Protein AF-A0A0W7W5K2-F1 (afdb_monomer_lite)

pLDDT: mean 87.2, std 9.19, range [59.47, 97.81]

Sequence (78 aa):
MSITLDEDLQEFVRTQAGRGGFTTPDQYVSDLIREQQTIELARQELNEMIHEGLAASDSALSHEEVLADLRTRARAAQ

Structure (mmCIF, N/CA/C/O backbone):
data_AF-A0A0W7W5K2-F1
#
_entry.id   AF-A0A0W7W5K2-F1
#
loop_
_atom_site.group_PDB
_atom_site.id
_atom_site.type_symbol
_atom_site.label_atom_id
_atom_site.label_alt_id
_atom_site.label_comp_id
_atom_site.label_asym_id
_atom_site.label_entity_id
_atom_site.label_seq_id
_atom_site.pdbx_PDB_ins_code
_atom_site.Cartn_x
_atom_site.Cartn_y
_atom_site.Cartn_z
_atom_site.occupancy
_atom_site.B_iso_or_equiv
_atom_site.auth_seq_id
_atom_site.auth_comp_id
_atom_site.auth_asym_id
_atom_site.auth_atom_id
_atom_site.pdbx_PDB_model_num
ATOM 1 N N . MET A 1 1 ? -12.023 13.034 12.042 1.00 68.00 1 MET A N 1
ATOM 2 C CA . MET A 1 1 ? -13.028 12.522 11.085 1.00 68.00 1 MET A CA 1
ATOM 3 C C . MET A 1 1 ? -13.745 11.363 11.753 1.00 68.00 1 MET A C 1
ATOM 5 O O . MET A 1 1 ? -13.075 10.632 12.467 1.00 68.00 1 MET A O 1
ATOM 9 N N . SER A 1 2 ? -15.061 11.223 11.581 1.00 76.75 2 SER A N 1
ATOM 10 C CA . SER A 1 2 ? -15.816 10.066 12.080 1.00 76.75 2 SER A CA 1
ATOM 11 C C . SER A 1 2 ? -16.304 9.268 10.877 1.00 76.75 2 SER A C 1
ATOM 13 O O . SER A 1 2 ? -16.874 9.851 9.956 1.00 76.75 2 SER A O 1
ATOM 15 N N . ILE A 1 3 ? -16.003 7.973 10.857 1.00 80.06 3 ILE A N 1
ATOM 16 C CA . ILE A 1 3 ? -16.445 7.037 9.824 1.00 80.06 3 ILE A CA 1
ATOM 17 C C . ILE A 1 3 ? -17.437 6.105 10.504 1.00 80.06 3 ILE A C 1
ATOM 19 O O . ILE A 1 3 ? -17.126 5.527 11.545 1.00 80.06 3 ILE A O 1
ATOM 23 N N . THR A 1 4 ? -18.629 5.975 9.936 1.00 87.94 4 THR A N 1
ATOM 24 C CA . THR A 1 4 ? -19.615 5.011 10.417 1.00 87.94 4 THR A CA 1
ATOM 25 C C . THR A 1 4 ? -19.442 3.720 9.638 1.00 87.94 4 THR A C 1
ATOM 27 O O . THR A 1 4 ? -19.458 3.726 8.411 1.00 87.94 4 THR A O 1
ATOM 30 N N . LEU A 1 5 ? -19.242 2.631 10.371 1.00 87.56 5 LEU A N 1
ATOM 31 C CA . LEU A 1 5 ? -19.150 1.282 9.832 1.00 87.56 5 LEU A CA 1
ATOM 32 C C . LEU A 1 5 ? -20.418 0.519 10.205 1.00 87.56 5 LEU A C 1
ATOM 34 O O . LEU A 1 5 ? -20.940 0.711 11.308 1.00 87.56 5 LEU A O 1
ATOM 38 N N . ASP A 1 6 ? -20.868 -0.365 9.322 1.00 94.94 6 ASP A N 1
ATOM 39 C CA . ASP A 1 6 ? -21.921 -1.328 9.636 1.00 94.94 6 ASP A CA 1
ATOM 40 C C . ASP A 1 6 ? -21.484 -2.283 10.755 1.00 94.94 6 ASP A C 1
ATOM 42 O O . ASP A 1 6 ? -20.292 -2.458 11.024 1.00 94.94 6 ASP A O 1
ATOM 46 N N . GLU A 1 7 ? -22.454 -2.902 11.422 1.00 92.25 7 GLU A N 1
ATOM 47 C CA . GLU A 1 7 ? -22.228 -3.693 12.638 1.00 92.25 7 GLU A CA 1
ATOM 48 C C . GLU A 1 7 ? -21.235 -4.848 12.416 1.00 92.25 7 GLU A C 1
ATOM 50 O O . GLU A 1 7 ? -20.300 -5.021 13.204 1.00 92.25 7 GLU A O 1
ATOM 55 N N . ASP A 1 8 ? -21.349 -5.545 11.282 1.00 94.50 8 ASP A N 1
ATOM 56 C CA . ASP A 1 8 ? -20.433 -6.619 10.878 1.00 94.50 8 ASP A CA 1
ATOM 57 C C . ASP A 1 8 ? -18.985 -6.120 10.718 1.00 94.50 8 ASP A C 1
ATOM 59 O O . ASP A 1 8 ? -18.027 -6.766 11.154 1.00 94.50 8 ASP A O 1
ATOM 63 N N . LEU A 1 9 ? -18.813 -4.934 10.127 1.00 92.00 9 LEU A N 1
ATOM 64 C CA . LEU A 1 9 ? -17.505 -4.305 9.931 1.00 92.00 9 LEU A CA 1
ATOM 65 C C . LEU A 1 9 ? -16.908 -3.824 11.255 1.00 92.00 9 LEU A C 1
ATOM 67 O O . LEU A 1 9 ? -15.702 -3.962 11.466 1.00 92.00 9 LEU A O 1
ATOM 71 N N . GLN A 1 10 ? -17.729 -3.296 12.165 1.00 91.62 10 GLN A N 1
ATOM 72 C CA . GLN A 1 10 ? -17.268 -2.911 13.500 1.00 91.62 10 GLN A CA 1
ATOM 73 C C . GLN A 1 10 ? -16.747 -4.118 14.282 1.00 91.62 10 GLN A C 1
ATOM 75 O O . GLN A 1 10 ? -15.692 -4.029 14.915 1.00 91.62 10 GLN A O 1
ATOM 80 N N . GLU A 1 11 ? -17.459 -5.245 14.234 1.00 92.44 11 GLU A N 1
ATOM 81 C CA . GLU A 1 11 ? -17.040 -6.469 14.919 1.00 92.44 11 GLU A CA 1
ATOM 82 C C . GLU A 1 11 ? -15.759 -7.051 14.318 1.00 92.44 11 GLU A C 1
ATOM 84 O O . GLU A 1 11 ? -14.840 -7.440 15.049 1.00 92.44 11 GLU A O 1
ATOM 89 N N . PHE A 1 12 ? -15.647 -7.026 12.988 1.00 92.25 12 PHE A N 1
ATOM 90 C CA . PHE A 1 12 ? -14.419 -7.396 12.297 1.00 92.25 12 PHE A CA 1
ATOM 91 C C . PHE A 1 12 ? -13.234 -6.536 12.754 1.00 92.25 12 PHE A C 1
ATOM 93 O O . PHE A 1 12 ? -12.214 -7.078 13.183 1.00 92.25 12 PHE A O 1
ATOM 100 N N . VAL A 1 13 ? -13.372 -5.207 12.726 1.00 92.00 13 VAL A N 1
ATOM 101 C CA . VAL A 1 13 ? -12.310 -4.275 13.135 1.00 92.00 13 VAL A CA 1
ATOM 102 C C . VAL A 1 13 ? -11.912 -4.499 14.597 1.00 92.00 13 VAL A C 1
ATOM 104 O O . VAL A 1 13 ? -10.719 -4.569 14.893 1.00 92.00 13 VAL A O 1
ATOM 107 N N . ARG A 1 14 ? -12.878 -4.671 15.513 1.00 89.62 14 ARG A N 1
ATOM 108 C CA . ARG A 1 14 ? -12.595 -4.985 16.927 1.00 89.62 14 ARG A CA 1
ATOM 109 C C . ARG A 1 14 ? -11.792 -6.276 17.072 1.00 89.62 14 ARG A C 1
ATOM 111 O O . ARG A 1 14 ? -10.793 -6.301 17.792 1.00 89.62 14 ARG A O 1
ATOM 118 N N . THR A 1 15 ? -12.198 -7.326 16.362 1.00 91.25 15 THR A N 1
ATOM 119 C CA . THR A 1 15 ? -11.521 -8.628 16.390 1.00 91.25 15 THR A CA 1
ATOM 120 C C . THR A 1 15 ? -10.087 -8.530 15.875 1.00 91.25 15 THR A C 1
ATOM 122 O O . THR A 1 15 ? -9.177 -9.091 16.486 1.00 91.25 15 THR A O 1
ATOM 125 N N . GLN A 1 16 ? -9.860 -7.819 14.767 1.00 89.75 16 GLN A N 1
ATOM 126 C CA . GLN A 1 16 ? -8.521 -7.668 14.192 1.00 89.75 16 GLN A CA 1
ATOM 127 C C .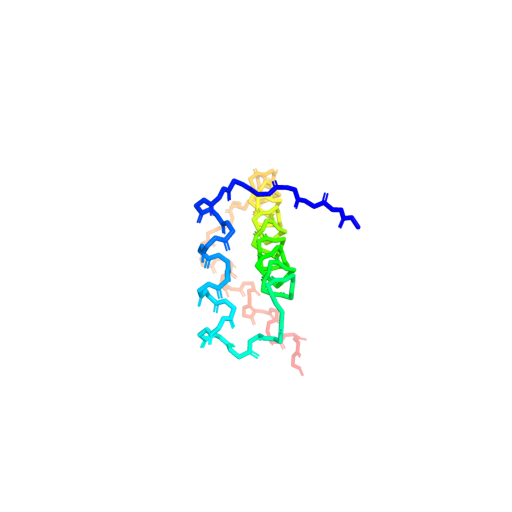 GLN A 1 16 ? -7.616 -6.799 15.068 1.00 89.75 16 GLN A C 1
ATOM 129 O O . GLN A 1 16 ? -6.478 -7.188 15.342 1.00 89.75 16 GLN A O 1
ATOM 134 N N . ALA A 1 17 ? -8.135 -5.685 15.594 1.00 88.88 17 ALA A N 1
ATOM 135 C CA . ALA A 1 17 ? -7.394 -4.821 16.509 1.00 88.88 17 ALA A CA 1
ATOM 136 C C . ALA A 1 17 ? -6.904 -5.594 17.748 1.00 88.88 17 ALA A C 1
ATOM 138 O O . ALA A 1 17 ? -5.739 -5.475 18.128 1.00 88.88 17 ALA A O 1
ATOM 139 N N . GLY A 1 18 ? -7.753 -6.465 18.311 1.00 84.12 18 GLY A N 1
ATOM 140 C CA . GLY A 1 18 ? -7.403 -7.315 19.453 1.00 84.12 18 GLY A CA 1
ATOM 141 C C . GLY A 1 18 ? -6.365 -8.408 19.159 1.00 84.12 18 GLY A C 1
ATOM 142 O O . GLY A 1 18 ? -5.706 -8.881 20.081 1.00 84.12 18 GLY A O 1
ATOM 143 N N . ARG A 1 19 ? -6.188 -8.811 17.893 1.00 82.88 19 ARG A N 1
ATOM 144 C CA . ARG A 1 19 ? -5.197 -9.825 17.480 1.00 82.88 19 ARG A CA 1
ATOM 145 C C . ARG A 1 19 ? -3.840 -9.225 17.112 1.00 82.88 19 ARG A C 1
ATOM 147 O O . ARG A 1 19 ? -2.824 -9.889 17.289 1.00 82.88 19 ARG A O 1
ATOM 154 N N . GLY A 1 20 ? -3.825 -8.002 16.583 1.00 69.50 20 GLY A N 1
ATOM 155 C CA . GLY A 1 20 ? -2.648 -7.396 15.950 1.00 69.50 20 GLY A CA 1
ATOM 156 C C . GLY A 1 20 ? -1.782 -6.498 16.838 1.00 69.50 20 GLY A C 1
ATOM 157 O O . GLY A 1 20 ? -0.893 -5.833 16.322 1.00 69.50 20 GLY A O 1
ATOM 158 N N . GLY A 1 21 ? -2.025 -6.444 18.151 1.00 78.94 21 GLY A N 1
ATOM 159 C CA . GLY A 1 21 ? -1.275 -5.556 19.051 1.00 78.94 21 GLY A CA 1
ATOM 160 C C . GLY A 1 21 ? -1.636 -4.071 18.909 1.00 78.94 21 GLY A C 1
ATOM 161 O O . GLY A 1 21 ? -0.886 -3.210 19.365 1.00 78.94 21 GLY A O 1
ATOM 162 N N . PHE A 1 22 ? -2.779 -3.761 18.292 1.00 84.56 22 PHE A N 1
ATOM 163 C CA . PHE A 1 22 ? -3.288 -2.397 18.191 1.00 84.56 22 PHE A CA 1
ATOM 164 C C . PHE A 1 22 ? -3.907 -1.966 19.522 1.00 84.56 22 PHE A C 1
ATOM 166 O O . PHE A 1 22 ? -4.569 -2.753 20.197 1.00 84.56 22 PHE A O 1
ATOM 173 N N . THR A 1 23 ? -3.726 -0.696 19.894 1.00 81.31 23 THR A N 1
ATOM 174 C CA . THR A 1 23 ? -4.273 -0.177 21.162 1.00 81.31 23 THR A CA 1
ATOM 175 C C . THR A 1 23 ? -5.760 0.154 21.027 1.00 81.31 23 THR A C 1
ATOM 177 O O . THR A 1 23 ? -6.509 0.068 21.999 1.00 81.31 23 THR A O 1
ATOM 180 N N . THR A 1 24 ? -6.205 0.523 19.819 1.00 88.12 24 THR A N 1
ATOM 181 C CA . THR A 1 24 ? -7.601 0.862 19.522 1.00 88.12 24 THR A CA 1
ATOM 182 C C . THR A 1 24 ? -8.034 0.379 18.127 1.00 88.12 24 THR A C 1
ATOM 184 O O . THR A 1 24 ? -7.207 0.298 17.214 1.00 88.12 24 THR A O 1
ATOM 187 N N . PRO A 1 25 ? -9.340 0.113 17.925 1.00 88.50 25 PRO A N 1
ATOM 188 C CA . PRO A 1 25 ? -9.953 -0.097 16.608 1.00 88.50 25 PRO A CA 1
ATOM 189 C C . PRO A 1 25 ? -9.594 0.980 15.572 1.00 88.50 25 PRO A C 1
ATOM 191 O O . PRO A 1 25 ? -9.267 0.666 14.431 1.00 88.50 25 PRO A O 1
ATOM 194 N N . ASP A 1 26 ? -9.590 2.249 15.983 1.00 89.25 26 ASP A N 1
ATOM 195 C CA . ASP A 1 26 ? -9.289 3.381 15.099 1.00 89.25 26 ASP A CA 1
ATOM 196 C C . ASP A 1 26 ? -7.841 3.370 14.601 1.00 89.25 26 ASP A C 1
ATOM 198 O O . ASP A 1 26 ? -7.567 3.784 13.471 1.00 89.25 26 ASP A O 1
ATOM 202 N N . GLN A 1 27 ? -6.908 2.881 15.425 1.00 88.88 27 GLN A N 1
ATOM 203 C CA . GLN A 1 27 ? -5.515 2.721 15.023 1.00 88.88 27 GLN A CA 1
ATOM 204 C C . GLN A 1 27 ? -5.388 1.666 13.920 1.00 88.88 27 GLN A C 1
ATOM 206 O O . GLN A 1 27 ? -4.758 1.931 12.901 1.00 88.88 27 GLN A O 1
ATOM 211 N N . TYR A 1 28 ? -6.068 0.525 14.074 1.00 90.56 28 TYR A N 1
ATOM 212 C CA . TYR A 1 28 ? -6.120 -0.517 13.044 1.00 90.56 28 TYR A CA 1
ATOM 213 C C . TYR A 1 28 ? -6.683 0.013 11.718 1.00 90.56 28 TYR A C 1
ATOM 215 O O . TYR A 1 28 ? -6.091 -0.194 10.661 1.00 90.56 28 TYR A O 1
ATOM 223 N N . VAL A 1 29 ? -7.800 0.747 11.765 1.00 91.38 29 VAL A N 1
ATOM 224 C CA . VAL A 1 29 ? -8.406 1.341 10.562 1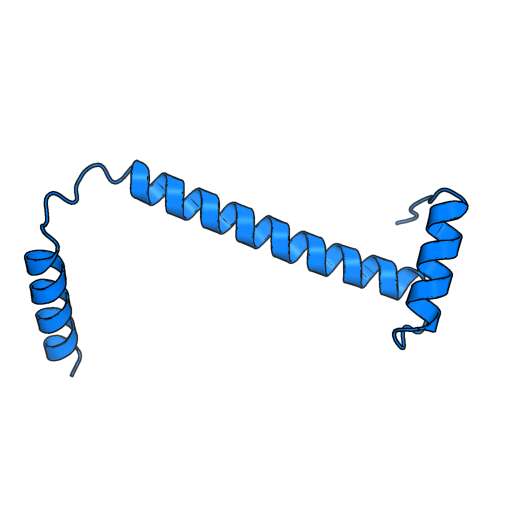.00 91.38 29 VAL A CA 1
ATOM 225 C C . VAL A 1 29 ? -7.466 2.358 9.913 1.00 91.38 29 VAL A C 1
ATOM 227 O O . VAL A 1 29 ? -7.331 2.379 8.692 1.00 91.38 29 VAL A O 1
ATOM 230 N N . SER A 1 30 ? -6.793 3.185 10.714 1.00 90.62 30 SER A N 1
ATOM 231 C CA . SER A 1 30 ? -5.844 4.179 10.204 1.00 90.62 30 SER A CA 1
ATOM 232 C C . SER A 1 30 ? -4.675 3.527 9.471 1.00 90.62 30 SER A C 1
ATOM 234 O O . SER A 1 30 ? -4.286 4.001 8.404 1.00 90.62 30 SER A O 1
ATOM 236 N N . ASP A 1 31 ? -4.134 2.439 10.014 1.00 91.69 31 ASP A N 1
ATOM 237 C CA . ASP A 1 31 ? -3.017 1.725 9.398 1.00 91.69 31 ASP A CA 1
ATOM 238 C C . ASP A 1 31 ? -3.455 0.992 8.124 1.00 91.69 31 ASP A C 1
ATOM 240 O O . ASP A 1 31 ? -2.778 1.099 7.103 1.00 91.69 31 ASP A O 1
ATOM 244 N N . LEU A 1 32 ? -4.639 0.371 8.127 1.00 92.38 32 LEU A N 1
ATOM 245 C CA . LEU A 1 32 ? -5.228 -0.248 6.935 1.00 92.38 32 LEU A CA 1
ATOM 246 C C . LEU A 1 32 ? -5.434 0.769 5.799 1.00 92.38 32 LEU A C 1
ATOM 248 O O . LEU A 1 32 ? -5.143 0.492 4.637 1.00 92.38 32 LEU A O 1
ATOM 252 N N . ILE A 1 33 ? -5.894 1.979 6.127 1.00 93.00 33 ILE A N 1
ATOM 253 C CA . ILE A 1 33 ? -6.049 3.058 5.143 1.00 93.00 33 ILE A CA 1
ATOM 254 C C . ILE A 1 33 ? -4.685 3.526 4.615 1.00 93.00 33 ILE A C 1
ATOM 256 O O . ILE A 1 33 ? -4.565 3.780 3.417 1.00 93.00 33 ILE A O 1
ATOM 260 N N . ARG A 1 34 ? -3.650 3.628 5.462 1.00 94.50 34 ARG A N 1
ATOM 261 C CA . ARG A 1 34 ? -2.287 3.984 5.014 1.00 94.50 34 ARG A CA 1
ATOM 262 C C . ARG A 1 34 ? -1.704 2.934 4.074 1.00 94.50 34 ARG A C 1
ATOM 264 O O . ARG A 1 34 ? -1.073 3.292 3.079 1.00 94.50 34 ARG A O 1
ATOM 271 N N . GLU A 1 35 ? -1.915 1.657 4.373 1.00 95.50 35 GLU A N 1
ATOM 272 C CA . GLU A 1 35 ? -1.498 0.558 3.502 1.00 95.50 35 GLU A CA 1
ATOM 273 C C . GLU A 1 35 ? -2.204 0.655 2.146 1.00 95.50 35 GLU A C 1
ATOM 275 O O . GLU A 1 35 ? -1.542 0.677 1.106 1.00 95.50 35 GLU A O 1
ATOM 280 N N . GLN A 1 36 ? -3.529 0.840 2.150 1.00 96.31 36 GLN A N 1
ATOM 281 C CA . GLN A 1 36 ? -4.290 1.020 0.916 1.00 96.31 36 GLN A CA 1
ATOM 282 C C . GLN A 1 36 ? -3.807 2.240 0.122 1.00 96.31 36 GLN A C 1
ATOM 284 O O . GLN A 1 36 ? -3.610 2.145 -1.086 1.00 96.31 36 GLN A O 1
ATOM 289 N N . GLN A 1 37 ? -3.565 3.375 0.785 1.00 96.69 37 GLN A N 1
ATOM 290 C CA . GLN A 1 37 ? -3.032 4.576 0.140 1.00 96.69 37 GLN A CA 1
ATOM 291 C C . GLN A 1 37 ? -1.681 4.303 -0.530 1.00 96.69 37 GLN A C 1
ATOM 293 O O . GLN A 1 37 ? -1.455 4.744 -1.654 1.00 96.69 37 GLN A O 1
ATOM 298 N N . THR A 1 38 ? -0.799 3.559 0.136 1.00 97.81 38 THR A N 1
ATOM 299 C CA . THR A 1 38 ? 0.516 3.191 -0.407 1.00 97.81 38 THR A CA 1
ATOM 300 C C . THR A 1 38 ? 0.375 2.348 -1.675 1.00 97.81 38 THR A C 1
ATOM 302 O O . THR A 1 38 ? 1.047 2.615 -2.669 1.00 97.81 38 THR A O 1
ATOM 305 N N . ILE A 1 39 ? -0.538 1.372 -1.672 1.00 97.12 39 ILE A N 1
ATOM 306 C CA . ILE A 1 39 ? -0.820 0.522 -2.838 1.00 97.12 39 ILE A CA 1
ATOM 307 C C . ILE A 1 39 ? -1.376 1.349 -4.002 1.00 97.12 39 ILE A C 1
ATOM 309 O O . ILE A 1 39 ? -0.943 1.172 -5.141 1.00 97.12 39 ILE A O 1
ATOM 313 N N . GLU A 1 40 ? -2.320 2.252 -3.737 1.00 97.62 40 GLU A N 1
ATOM 314 C CA . GLU A 1 40 ? -2.915 3.094 -4.779 1.00 97.62 40 GLU A CA 1
ATOM 315 C C . GLU A 1 40 ? -1.891 4.055 -5.394 1.00 97.62 40 GLU A C 1
ATOM 317 O O . GLU A 1 40 ? -1.853 4.197 -6.615 1.00 97.62 40 GLU A O 1
ATOM 322 N N . LEU A 1 41 ? -1.010 4.651 -4.585 1.00 97.50 41 LEU A N 1
ATOM 323 C CA . LEU A 1 41 ? 0.081 5.492 -5.087 1.00 97.50 41 LEU A CA 1
ATOM 324 C C . LEU A 1 41 ? 1.057 4.689 -5.957 1.00 97.50 41 LEU A C 1
ATOM 326 O O . LEU A 1 41 ? 1.368 5.111 -7.067 1.00 97.50 41 LEU A O 1
ATOM 330 N N . ALA A 1 42 ? 1.469 3.499 -5.510 1.00 96.25 42 ALA A N 1
ATOM 331 C CA . ALA A 1 42 ? 2.350 2.631 -6.293 1.00 96.25 42 ALA A CA 1
ATOM 332 C C . ALA A 1 42 ? 1.708 2.199 -7.625 1.00 96.25 42 ALA A C 1
ATOM 334 O O . ALA A 1 42 ? 2.380 2.103 -8.651 1.00 96.25 42 ALA A O 1
ATOM 335 N N . ARG A 1 43 ? 0.390 1.957 -7.638 1.00 97.44 43 ARG A N 1
ATOM 336 C CA . ARG A 1 43 ? -0.361 1.670 -8.871 1.00 97.44 43 ARG A CA 1
ATOM 337 C C . ARG A 1 43 ? -0.406 2.864 -9.815 1.00 97.44 43 ARG A C 1
ATOM 339 O O . ARG A 1 43 ? -0.297 2.672 -11.024 1.00 97.44 43 ARG A O 1
ATOM 346 N N . GLN A 1 44 ? -0.594 4.069 -9.284 1.00 97.12 44 GLN A N 1
ATOM 347 C CA . GLN A 1 44 ? -0.581 5.297 -10.078 1.00 97.12 44 GLN A CA 1
ATOM 348 C C . GLN A 1 44 ? 0.790 5.515 -10.721 1.00 97.12 44 GLN A C 1
ATOM 350 O O . GLN A 1 44 ? 0.851 5.686 -11.934 1.00 97.12 44 GLN A O 1
ATOM 355 N N . GLU A 1 45 ? 1.866 5.389 -9.944 1.00 97.00 45 GLU A N 1
ATOM 356 C CA . GLU A 1 45 ? 3.246 5.509 -10.428 1.00 97.00 45 GLU A CA 1
ATOM 357 C C . GLU A 1 45 ? 3.566 4.460 -11.506 1.00 97.00 45 GLU A C 1
ATOM 359 O O . GLU A 1 45 ? 4.107 4.781 -12.563 1.00 97.00 45 GLU A O 1
ATOM 364 N N . LEU A 1 46 ? 3.161 3.201 -11.298 1.00 96.50 46 LEU A N 1
ATOM 365 C CA . LEU A 1 46 ? 3.336 2.149 -12.301 1.00 96.50 46 LEU A CA 1
ATOM 366 C C . LEU A 1 46 ? 2.597 2.466 -13.607 1.00 96.50 46 LEU A C 1
ATOM 368 O O . LEU A 1 46 ? 3.148 2.272 -14.690 1.00 96.50 46 LEU A O 1
ATOM 372 N N . ASN A 1 47 ? 1.354 2.940 -13.518 1.00 96.19 47 ASN A N 1
ATOM 373 C CA . ASN A 1 47 ? 0.579 3.308 -14.699 1.00 96.19 47 ASN A CA 1
ATOM 374 C C . ASN A 1 47 ? 1.201 4.493 -15.443 1.00 96.19 47 ASN A C 1
ATOM 376 O O . ASN A 1 47 ? 1.201 4.488 -16.672 1.00 96.19 47 ASN A O 1
ATOM 380 N N . GLU A 1 48 ? 1.742 5.474 -14.720 1.00 96.44 48 GLU A N 1
ATOM 381 C CA . GLU A 1 48 ? 2.460 6.607 -15.305 1.00 96.44 48 GLU A CA 1
ATOM 382 C C . GLU A 1 48 ? 3.702 6.131 -16.066 1.00 96.44 48 GLU A C 1
ATOM 384 O O . GLU A 1 48 ? 3.810 6.399 -17.259 1.00 96.44 48 GLU A O 1
ATOM 389 N N . MET A 1 49 ? 4.549 5.296 -15.453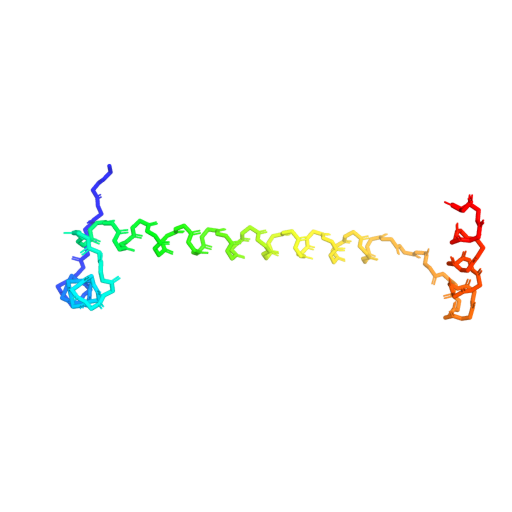 1.00 93.75 49 MET A N 1
ATOM 390 C CA . MET A 1 49 ? 5.723 4.713 -16.121 1.00 93.75 49 MET A CA 1
ATOM 391 C C . MET A 1 49 ? 5.359 3.890 -17.364 1.00 93.75 49 MET A C 1
ATOM 393 O O . MET A 1 49 ? 6.045 3.958 -18.385 1.00 93.75 49 MET A O 1
ATOM 397 N N . ILE A 1 50 ? 4.280 3.101 -17.305 1.00 92.06 50 ILE A N 1
ATOM 398 C CA . ILE A 1 50 ? 3.791 2.351 -18.471 1.00 92.06 50 ILE A CA 1
ATOM 399 C C . ILE A 1 50 ? 3.348 3.321 -19.567 1.00 92.06 50 ILE A C 1
ATOM 401 O O . ILE A 1 50 ? 3.672 3.110 -20.734 1.00 92.06 50 ILE A O 1
ATOM 405 N N . HIS A 1 51 ? 2.613 4.376 -19.215 1.00 92.00 51 HIS A N 1
ATOM 406 C CA . HIS A 1 51 ? 2.139 5.354 -20.185 1.00 92.00 51 HIS A CA 1
ATOM 407 C C . HIS A 1 51 ? 3.298 6.113 -20.837 1.00 92.00 51 HIS A C 1
ATOM 409 O O . HIS A 1 51 ? 3.319 6.242 -22.058 1.00 92.00 51 HIS A O 1
ATOM 415 N N . GLU A 1 52 ? 4.287 6.540 -20.052 1.00 89.62 52 GLU A N 1
ATOM 416 C CA . GLU A 1 52 ? 5.523 7.146 -20.548 1.00 89.62 52 GLU A CA 1
ATOM 417 C C . GLU A 1 52 ? 6.276 6.202 -21.488 1.00 89.62 52 GLU A C 1
ATOM 419 O O . GLU A 1 52 ? 6.659 6.604 -22.585 1.00 89.62 52 GLU A O 1
ATOM 424 N N . GLY A 1 53 ? 6.434 4.930 -21.107 1.00 85.56 53 GLY A N 1
ATOM 425 C CA . GLY A 1 53 ? 7.094 3.921 -21.934 1.00 85.56 53 GLY A CA 1
ATOM 426 C C . GLY A 1 53 ? 6.360 3.632 -23.248 1.00 85.56 53 GLY A C 1
ATOM 427 O O . GLY A 1 53 ? 7.002 3.431 -24.273 1.00 85.56 53 GLY A O 1
ATOM 428 N N . LEU A 1 54 ? 5.023 3.646 -23.244 1.00 86.12 54 LEU A N 1
ATOM 429 C CA . LEU A 1 54 ? 4.212 3.487 -24.457 1.00 86.12 54 LEU A CA 1
ATOM 430 C C . LEU A 1 54 ? 4.213 4.747 -25.334 1.00 86.12 54 LEU A C 1
ATOM 432 O O . LEU A 1 54 ? 4.170 4.641 -26.559 1.00 86.12 54 LEU A O 1
ATOM 436 N N . ALA A 1 55 ? 4.249 5.933 -24.723 1.00 84.94 55 ALA A N 1
ATOM 437 C CA . ALA A 1 55 ? 4.353 7.208 -25.428 1.00 84.94 55 ALA A CA 1
ATOM 438 C C . ALA A 1 55 ? 5.755 7.427 -26.020 1.00 84.94 55 ALA A C 1
ATOM 440 O O . ALA A 1 55 ? 5.893 8.095 -27.048 1.00 84.94 55 ALA A O 1
ATOM 441 N N . ALA A 1 56 ? 6.785 6.833 -25.413 1.00 75.94 56 ALA A N 1
ATOM 442 C CA . ALA A 1 56 ? 8.131 6.732 -25.956 1.00 75.94 56 ALA A CA 1
ATOM 443 C C . ALA A 1 56 ? 8.141 5.772 -27.161 1.00 75.94 56 ALA A C 1
ATOM 445 O O . ALA A 1 56 ? 8.619 4.644 -27.099 1.00 75.94 56 ALA A O 1
ATOM 446 N N . SER A 1 57 ? 7.599 6.234 -28.288 1.00 59.47 57 SER A N 1
ATOM 447 C CA . SER A 1 57 ? 7.435 5.488 -29.544 1.00 59.47 57 SER A CA 1
ATOM 448 C C . SER A 1 57 ? 8.754 5.143 -30.264 1.00 59.47 57 SER A C 1
ATOM 450 O O . SER A 1 57 ? 8.737 4.883 -31.467 1.00 59.47 57 SER A O 1
ATOM 452 N N . ASP A 1 58 ? 9.901 5.152 -29.587 1.00 63.44 58 ASP A N 1
ATOM 453 C CA . ASP A 1 58 ? 11.189 4.981 -30.255 1.00 63.44 58 ASP A CA 1
ATOM 454 C C . ASP A 1 58 ? 12.230 4.306 -29.355 1.00 63.44 58 ASP A C 1
ATOM 456 O O . ASP A 1 58 ? 13.142 4.924 -28.808 1.00 63.44 58 ASP A O 1
ATOM 460 N N . SER A 1 59 ? 12.113 2.989 -29.204 1.00 61.53 59 SER A N 1
ATOM 461 C CA . SER A 1 59 ? 13.308 2.167 -29.036 1.00 61.53 59 SER A CA 1
ATOM 462 C C . SER A 1 59 ? 13.377 1.165 -30.182 1.00 61.53 59 SER A C 1
ATOM 464 O O . SER A 1 59 ? 13.095 -0.021 -30.060 1.00 61.53 59 SER A O 1
ATOM 466 N N . ALA A 1 60 ? 13.803 1.661 -31.344 1.00 66.00 60 ALA A N 1
ATOM 467 C CA . ALA A 1 60 ? 14.226 0.818 -32.461 1.00 66.00 60 ALA A CA 1
ATOM 468 C C . ALA A 1 60 ? 15.496 -0.012 -32.148 1.00 66.00 60 ALA A C 1
ATOM 470 O O . ALA A 1 60 ? 15.999 -0.716 -33.020 1.00 66.00 60 ALA A O 1
ATOM 471 N N . LEU A 1 61 ? 16.025 0.079 -30.921 1.00 75.12 61 LEU A N 1
ATOM 472 C CA . LEU A 1 61 ? 17.202 -0.651 -30.479 1.00 75.12 61 LEU A CA 1
ATOM 473 C C . LEU A 1 61 ? 16.857 -2.118 -30.232 1.00 75.12 61 LEU A C 1
ATOM 475 O O . LEU A 1 61 ? 15.973 -2.463 -29.446 1.00 75.12 61 LEU A O 1
ATOM 479 N N . SER A 1 62 ? 17.628 -2.992 -30.858 1.00 78.94 62 SER A N 1
ATOM 480 C CA . SER A 1 62 ? 17.665 -4.403 -30.512 1.00 78.94 62 SER A CA 1
ATOM 481 C C . SER A 1 62 ? 18.193 -4.608 -29.086 1.00 78.94 62 SER A C 1
ATOM 483 O O . SER A 1 62 ? 18.930 -3.789 -28.529 1.00 78.94 62 SER A O 1
ATOM 485 N N . HIS A 1 63 ? 17.869 -5.761 -28.496 1.00 76.44 63 HIS A N 1
ATOM 486 C CA . HIS A 1 63 ? 18.400 -6.161 -27.188 1.00 76.44 63 HIS A CA 1
ATOM 487 C C . HIS A 1 63 ? 19.935 -6.080 -27.105 1.00 76.44 63 HIS A C 1
ATOM 489 O O . HIS A 1 63 ? 20.481 -5.745 -26.052 1.00 76.44 63 HIS A O 1
ATOM 495 N N . GLU A 1 64 ? 20.638 -6.391 -28.197 1.00 86.31 64 GLU A N 1
ATOM 496 C CA . GLU A 1 64 ? 22.103 -6.372 -28.253 1.00 86.31 64 GLU A CA 1
ATOM 497 C C . GLU A 1 64 ? 22.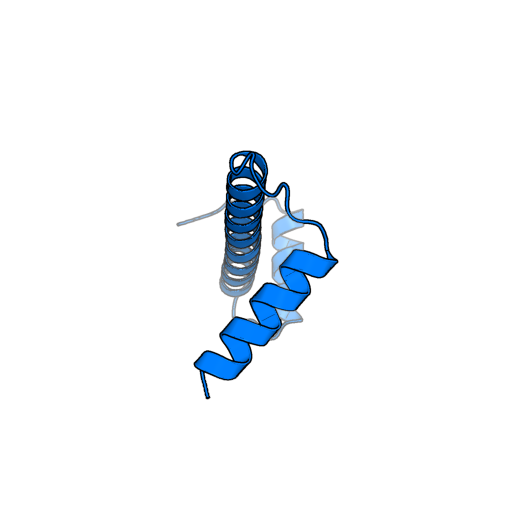657 -4.945 -28.185 1.00 86.31 64 GLU A C 1
ATOM 499 O O . GLU A 1 64 ? 23.642 -4.704 -27.482 1.00 86.31 64 GLU A O 1
ATOM 504 N N . GLU A 1 65 ? 21.990 -3.988 -28.833 1.00 85.38 65 GLU A N 1
ATOM 505 C CA . GLU A 1 65 ? 22.354 -2.569 -28.797 1.00 85.38 65 GLU A CA 1
ATOM 506 C C . GLU A 1 65 ? 22.120 -1.961 -27.411 1.00 85.38 65 GLU A C 1
ATOM 508 O O . GLU A 1 65 ? 22.994 -1.261 -26.894 1.00 85.38 65 GLU A O 1
ATOM 513 N N . VAL A 1 66 ? 21.006 -2.308 -26.754 1.00 85.19 66 VAL A N 1
ATOM 514 C CA . VAL A 1 66 ? 20.735 -1.899 -25.365 1.00 85.19 66 VAL A CA 1
ATOM 515 C C . VAL A 1 66 ? 21.831 -2.416 -24.427 1.00 85.19 66 VAL A C 1
ATOM 517 O O . VAL A 1 66 ? 22.353 -1.679 -23.590 1.00 85.19 66 VAL A O 1
ATOM 520 N N . LEU A 1 67 ? 22.236 -3.678 -24.579 1.00 88.81 67 LEU A N 1
ATOM 521 C CA . LEU A 1 67 ? 23.253 -4.283 -23.718 1.00 88.81 67 LEU A CA 1
ATOM 522 C C . LEU A 1 67 ? 24.654 -3.691 -23.955 1.00 88.81 67 LEU A C 1
ATOM 524 O O . LEU A 1 67 ? 25.434 -3.537 -23.008 1.00 88.81 67 LEU A O 1
ATOM 528 N N . ALA A 1 68 ? 24.992 -3.368 -25.205 1.00 90.44 68 ALA A N 1
ATOM 529 C CA . ALA A 1 68 ? 26.246 -2.708 -25.558 1.00 90.44 68 ALA A CA 1
ATOM 530 C C . ALA A 1 68 ? 26.325 -1.278 -24.989 1.00 90.44 68 ALA A C 1
ATOM 532 O O . ALA A 1 68 ? 27.360 -0.897 -24.427 1.00 90.44 68 ALA A O 1
ATOM 533 N N . ASP A 1 69 ? 25.228 -0.521 -25.060 1.00 86.44 69 ASP A N 1
ATOM 534 C CA . ASP A 1 69 ? 25.121 0.820 -24.478 1.00 86.44 69 ASP A CA 1
ATOM 535 C C . ASP A 1 69 ? 25.270 0.784 -22.946 1.00 86.44 69 ASP A C 1
ATOM 537 O O . ASP A 1 69 ? 26.122 1.477 -22.383 1.00 86.44 69 ASP A O 1
ATOM 541 N N . LEU A 1 70 ? 24.553 -0.118 -22.263 1.00 87.69 70 LEU A N 1
ATOM 542 C CA . LEU A 1 70 ? 24.654 -0.294 -20.807 1.00 87.69 70 LEU A CA 1
ATOM 543 C C . LEU A 1 70 ? 26.088 -0.596 -20.345 1.00 87.69 70 LEU A C 1
ATOM 545 O O . LEU A 1 70 ? 26.565 -0.015 -19.367 1.00 87.69 70 LEU A O 1
ATOM 549 N N . ARG A 1 71 ? 26.811 -1.470 -21.059 1.00 90.19 71 ARG A N 1
ATOM 550 C CA . ARG A 1 71 ? 28.221 -1.785 -20.755 1.00 90.19 71 ARG A CA 1
ATOM 551 C C . ARG A 1 71 ? 29.141 -0.584 -20.943 1.00 90.19 71 ARG A C 1
ATOM 553 O O . ARG A 1 71 ? 30.107 -0.438 -20.195 1.00 90.19 71 ARG A O 1
ATOM 560 N N . THR 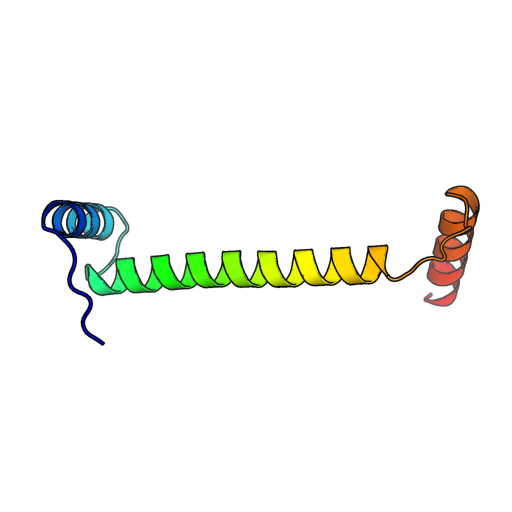A 1 72 ? 28.856 0.257 -21.931 1.00 91.50 72 THR A N 1
ATOM 561 C CA . THR A 1 72 ? 29.624 1.478 -22.195 1.00 91.50 72 THR A CA 1
ATOM 562 C C . THR A 1 72 ? 29.428 2.486 -21.065 1.00 91.50 72 THR A C 1
ATOM 564 O O . THR A 1 72 ? 30.412 2.969 -20.504 1.00 91.50 72 THR A O 1
ATOM 567 N N . ARG A 1 73 ? 28.179 2.716 -20.641 1.00 88.75 73 ARG A N 1
ATOM 568 C CA . ARG A 1 73 ? 27.854 3.599 -19.507 1.00 88.75 73 ARG A CA 1
ATOM 569 C C . ARG A 1 73 ? 28.469 3.114 -18.194 1.00 88.75 73 ARG A C 1
ATOM 571 O O . ARG A 1 73 ? 29.061 3.906 -17.471 1.00 88.75 73 ARG A O 1
ATOM 578 N N . ALA A 1 74 ? 28.393 1.812 -17.912 1.00 88.69 74 ALA A N 1
ATOM 579 C CA . ALA A 1 74 ? 28.958 1.226 -16.696 1.00 88.69 74 ALA A CA 1
ATOM 580 C C . ALA A 1 74 ? 30.487 1.377 -16.604 1.00 88.69 74 ALA A C 1
ATOM 582 O O . ALA A 1 74 ? 31.017 1.525 -15.509 1.00 88.69 74 ALA A O 1
ATOM 583 N N . ARG A 1 75 ? 31.196 1.354 -17.742 1.00 89.50 75 ARG A N 1
ATOM 584 C CA . ARG A 1 75 ? 32.646 1.610 -17.797 1.00 89.50 75 ARG A CA 1
ATOM 585 C C . ARG A 1 75 ? 32.997 3.089 -17.656 1.00 89.50 75 ARG A C 1
ATOM 587 O O . ARG A 1 75 ? 34.053 3.388 -17.126 1.00 89.50 75 ARG A O 1
ATOM 594 N N . ALA A 1 76 ? 32.142 3.989 -18.137 1.00 83.81 76 ALA A N 1
ATOM 595 C CA . ALA A 1 76 ? 32.350 5.435 -18.037 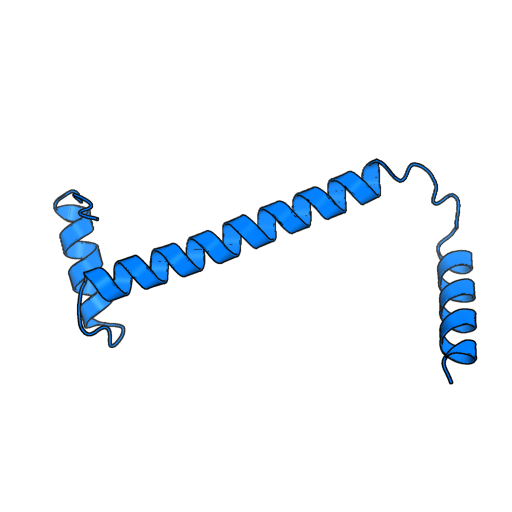1.00 83.81 76 ALA A CA 1
ATOM 596 C C . ALA A 1 76 ? 32.037 6.004 -16.639 1.00 83.81 76 ALA A C 1
ATOM 598 O O . ALA A 1 76 ? 32.464 7.109 -16.322 1.00 83.81 76 ALA A O 1
ATOM 599 N N . ALA A 1 77 ? 31.276 5.268 -15.824 1.00 79.50 77 ALA A N 1
ATOM 600 C CA . ALA A 1 77 ? 30.947 5.627 -14.444 1.00 79.50 77 ALA A CA 1
ATOM 601 C C . ALA A 1 77 ? 31.965 5.109 -13.401 1.00 79.50 77 ALA A C 1
ATOM 603 O O . ALA A 1 77 ? 31.752 5.317 -12.206 1.00 79.50 77 ALA A O 1
ATOM 604 N N . GLN A 1 78 ? 33.026 4.417 -13.840 1.00 60.78 78 GLN A N 1
ATOM 605 C CA . GLN A 1 78 ? 34.172 3.991 -13.021 1.00 60.78 78 GLN A CA 1
ATOM 606 C C . GLN A 1 78 ? 35.326 4.980 -13.157 1.00 60.78 78 GLN A C 1
ATOM 608 O O . GLN A 1 78 ? 36.022 5.183 -12.138 1.00 60.78 78 GLN A O 1
#

Foldseek 3Di:
DDDDDPPVVQVVLVVVCVVPVHPDSVRSVVVVVVVVVVVVVVVVVVVVVVVVVVVCPDPPDDPVRVVVVVVVVVVVVD

Secondary structure (DSSP, 8-state):
------HHHHHHHHHHHHHTT-SSHHHHHHHHHHHHHHHHHHHHHHHHHHHHHHH-------HHHHHHHHHHHHHHT-

Radius of gyration: 23.47 Å; chains: 1; bounding box: 56×22×54 Å